Protein AF-A0ABD6LFD4-F1 (afdb_monomer_lite)

pLDDT: mean 86.95, std 10.44, range [48.09, 95.19]

Structure (mmCIF, N/CA/C/O backbone):
data_AF-A0ABD6LFD4-F1
#
_entry.id   AF-A0ABD6LFD4-F1
#
loop_
_atom_site.group_PDB
_atom_site.id
_atom_site.type_symbol
_atom_site.label_atom_id
_atom_site.label_alt_id
_atom_site.label_comp_id
_atom_site.label_asym_id
_atom_site.label_entity_id
_atom_site.label_seq_id
_atom_site.pdbx_PDB_ins_code
_atom_site.Cartn_x
_atom_site.Cartn_y
_atom_site.Cartn_z
_atom_site.occupancy
_atom_site.B_iso_or_equiv
_atom_site.auth_seq_id
_atom_site.auth_comp_id
_atom_site.auth_asym_id
_atom_site.auth_atom_id
_atom_site.pdbx_PDB_model_num
ATOM 1 N N . MET A 1 1 ? -22.759 21.302 17.173 1.00 56.22 1 MET A N 1
ATOM 2 C CA . MET A 1 1 ? -22.104 20.781 15.951 1.00 56.22 1 MET A CA 1
ATOM 3 C C . MET A 1 1 ? -21.602 19.371 16.224 1.00 56.22 1 MET A C 1
ATOM 5 O O . MET A 1 1 ? -20.694 19.215 17.032 1.00 56.22 1 MET A O 1
ATOM 9 N N . GLN A 1 2 ? -22.201 18.349 15.612 1.00 72.25 2 GLN A N 1
ATOM 10 C CA . GLN A 1 2 ? -21.647 16.991 15.643 1.00 72.25 2 GLN A CA 1
ATOM 11 C C . GLN A 1 2 ? -20.396 16.962 14.752 1.00 72.25 2 GLN A C 1
ATOM 13 O O . GLN A 1 2 ? -20.466 17.328 13.581 1.00 72.25 2 GLN A O 1
ATOM 18 N N . LYS A 1 3 ? -19.237 16.588 15.308 1.00 73.62 3 LYS A N 1
ATOM 19 C CA . LYS A 1 3 ? -18.004 16.416 14.528 1.00 73.62 3 LYS A CA 1
ATOM 20 C C . LYS A 1 3 ? -18.128 15.140 13.695 1.00 73.62 3 LYS A C 1
ATOM 22 O O . LYS A 1 3 ? -18.176 14.050 14.260 1.00 73.62 3 LYS A O 1
ATOM 27 N N . LEU A 1 4 ? -18.157 15.280 12.372 1.00 80.19 4 LEU A N 1
ATOM 28 C CA . LEU A 1 4 ? -18.006 14.157 11.450 1.00 80.19 4 LEU A CA 1
ATOM 29 C C . LEU A 1 4 ? -16.629 13.519 11.678 1.00 80.19 4 LEU A C 1
ATOM 31 O O . LEU A 1 4 ? -15.606 14.198 11.577 1.00 80.19 4 LEU A O 1
ATOM 35 N N . LYS A 1 5 ? -16.604 12.227 12.015 1.00 79.75 5 LYS A N 1
ATOM 36 C CA . LYS A 1 5 ? -15.370 11.436 12.044 1.00 79.75 5 LYS A CA 1
ATOM 37 C C . LYS A 1 5 ? -15.185 10.798 10.674 1.00 79.75 5 LYS A C 1
ATOM 39 O O . LYS A 1 5 ? -16.012 9.998 10.249 1.00 79.75 5 LYS A O 1
ATOM 44 N N . VAL A 1 6 ? -14.116 11.186 9.988 1.00 83.06 6 VAL A N 1
ATOM 45 C CA . VAL A 1 6 ? -13.713 10.591 8.712 1.00 83.06 6 VAL A CA 1
ATOM 46 C C . VAL A 1 6 ? -12.720 9.480 9.015 1.00 83.06 6 VAL A C 1
ATOM 48 O O . VAL A 1 6 ? -11.678 9.742 9.609 1.00 83.06 6 VAL A O 1
ATOM 51 N N . PHE A 1 7 ? -13.039 8.261 8.593 1.00 86.06 7 PHE A N 1
ATOM 52 C CA . PHE A 1 7 ? -12.161 7.101 8.713 1.00 86.06 7 PHE A CA 1
ATOM 53 C C . PHE A 1 7 ? -11.595 6.757 7.339 1.00 86.06 7 PHE A C 1
ATOM 55 O O . PHE A 1 7 ? -12.321 6.788 6.345 1.00 86.06 7 PHE A O 1
ATOM 62 N N . LYS A 1 8 ? -10.297 6.457 7.278 1.00 89.56 8 LYS A N 1
ATOM 63 C CA . LYS A 1 8 ? -9.614 6.090 6.035 1.00 89.56 8 LYS A CA 1
ATOM 64 C C . LYS A 1 8 ? -9.300 4.604 6.052 1.00 89.56 8 LYS A C 1
ATOM 66 O O . LYS A 1 8 ? -8.715 4.115 7.017 1.00 89.56 8 LYS A O 1
ATOM 71 N N . TYR A 1 9 ? -9.657 3.934 4.969 1.00 93.25 9 TYR A N 1
ATOM 72 C CA . TYR A 1 9 ? -9.371 2.527 4.729 1.00 93.25 9 TYR A CA 1
ATOM 73 C C . TYR A 1 9 ? -8.495 2.402 3.491 1.00 93.25 9 TYR A C 1
ATOM 75 O O . TYR A 1 9 ? -8.508 3.278 2.621 1.00 93.25 9 TYR A O 1
ATOM 83 N N . ILE A 1 10 ? -7.712 1.335 3.447 1.00 91.56 10 ILE A N 1
ATOM 84 C CA . ILE A 1 10 ? -6.939 0.939 2.281 1.00 91.56 10 ILE A CA 1
ATOM 85 C C . ILE A 1 10 ? -7.140 -0.553 2.045 1.00 91.56 10 ILE A C 1
ATOM 87 O O . ILE A 1 10 ? -7.075 -1.342 2.986 1.00 91.56 10 ILE A O 1
ATOM 91 N N . GLU A 1 11 ? -7.369 -0.927 0.792 1.00 90.94 11 GLU A N 1
ATOM 92 C CA . GLU A 1 11 ? -7.420 -2.328 0.397 1.00 90.94 11 GLU A CA 1
ATOM 93 C C . GLU A 1 11 ? -5.995 -2.896 0.325 1.00 90.94 11 GLU A C 1
ATOM 95 O O . GLU A 1 11 ? -5.130 -2.362 -0.377 1.00 90.94 11 GLU A O 1
ATOM 100 N N . ILE A 1 12 ? -5.750 -3.973 1.068 1.00 88.81 12 ILE A N 1
ATOM 101 C CA . ILE A 1 12 ? -4.500 -4.736 1.066 1.00 88.81 12 ILE A CA 1
ATOM 102 C C . ILE A 1 12 ? -4.877 -6.203 0.876 1.00 88.81 12 ILE A C 1
ATOM 104 O O . ILE A 1 12 ? -5.649 -6.745 1.662 1.00 88.81 12 ILE A O 1
ATOM 108 N N . ASP A 1 13 ? -4.360 -6.838 -0.178 1.00 87.12 13 ASP A N 1
ATOM 109 C CA . ASP A 1 13 ? -4.613 -8.252 -0.499 1.00 87.12 13 ASP A CA 1
ATOM 110 C C . ASP A 1 13 ? -6.113 -8.626 -0.532 1.00 87.12 13 ASP A C 1
ATOM 112 O O . ASP A 1 13 ? -6.521 -9.706 -0.104 1.00 87.12 13 ASP A O 1
ATOM 116 N N . GLY A 1 14 ? -6.950 -7.712 -1.040 1.00 89.38 14 GLY A N 1
ATOM 117 C CA . GLY A 1 14 ? -8.401 -7.889 -1.136 1.00 89.38 14 GLY A CA 1
ATOM 118 C C . GLY A 1 14 ? -9.163 -7.689 0.178 1.00 89.38 14 GLY A C 1
ATOM 119 O O . GLY A 1 14 ? -10.345 -8.024 0.247 1.00 89.38 14 GLY A O 1
ATOM 120 N N . GLN A 1 15 ? -8.512 -7.168 1.224 1.00 91.56 15 GLN A N 1
ATOM 121 C CA . GLN A 1 15 ? -9.145 -6.826 2.499 1.00 91.56 15 GLN A CA 1
ATOM 122 C C . GLN A 1 15 ? -9.042 -5.329 2.793 1.00 91.56 15 GLN A C 1
ATOM 124 O O . GLN A 1 15 ? -7.965 -4.741 2.712 1.00 91.56 15 GLN A O 1
ATOM 129 N N . ASP A 1 16 ? -10.158 -4.721 3.200 1.00 92.81 16 ASP A N 1
ATOM 130 C CA . ASP A 1 16 ? -10.186 -3.336 3.668 1.00 92.81 16 ASP A CA 1
ATOM 131 C C . ASP A 1 16 ? -9.587 -3.224 5.073 1.00 92.81 16 ASP A C 1
ATOM 133 O O . ASP A 1 16 ? -10.162 -3.686 6.062 1.00 92.81 16 ASP A O 1
ATOM 137 N N . VAL A 1 17 ? -8.442 -2.554 5.173 1.00 92.06 17 VAL A N 1
ATOM 138 C CA . VAL A 1 17 ? -7.729 -2.338 6.433 1.00 92.06 17 VAL A CA 1
ATOM 139 C C . VAL A 1 17 ? -7.819 -0.861 6.839 1.00 92.06 17 VAL A C 1
ATOM 141 O O . VAL A 1 17 ? -7.523 0.022 6.026 1.00 92.06 17 VAL A O 1
ATOM 144 N N . PRO A 1 18 ? -8.200 -0.537 8.091 1.00 93.50 18 PRO A N 1
ATOM 145 C CA . PRO A 1 18 ? -8.146 0.833 8.590 1.00 93.50 18 PRO A CA 1
ATOM 146 C C . PRO A 1 18 ? -6.714 1.375 8.553 1.00 93.50 18 PRO A C 1
ATOM 14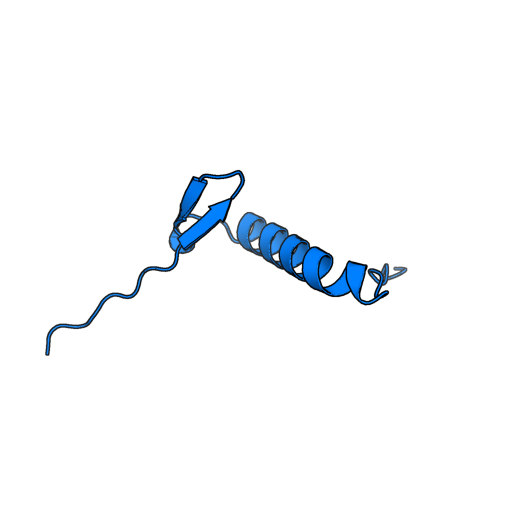8 O O . PRO A 1 18 ? -5.786 0.773 9.084 1.00 93.50 18 PRO A O 1
ATOM 151 N N . MET A 1 19 ? -6.506 2.577 8.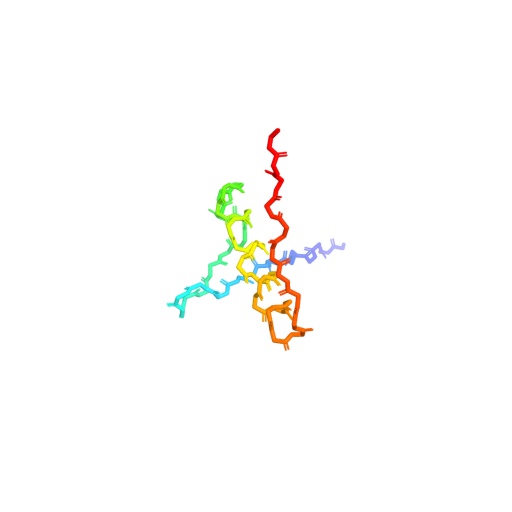017 1.00 90.25 19 MET A N 1
ATOM 152 C CA . MET A 1 19 ? -5.160 3.165 7.989 1.00 90.25 19 MET A CA 1
ATOM 153 C C . MET A 1 19 ? -4.586 3.426 9.391 1.00 90.25 19 MET A C 1
ATOM 155 O O . MET A 1 19 ? -3.369 3.480 9.566 1.00 90.25 19 MET A O 1
ATOM 159 N N . GLU A 1 20 ? -5.454 3.617 10.386 1.00 89.88 20 GLU A N 1
ATOM 160 C CA . GLU A 1 20 ? -5.067 3.848 11.780 1.00 89.88 20 GLU A CA 1
ATOM 161 C C . GLU A 1 20 ? -4.529 2.587 12.464 1.00 89.88 20 GLU A C 1
ATOM 163 O O . GLU A 1 20 ? -3.742 2.711 13.398 1.00 89.88 20 GLU A O 1
ATOM 168 N N . SER A 1 21 ? -4.894 1.390 11.988 1.00 91.00 21 SER A N 1
ATOM 169 C CA . SER A 1 21 ? -4.395 0.128 12.547 1.00 91.00 21 SER A CA 1
ATOM 170 C C . SER A 1 21 ? -3.028 -0.281 12.001 1.00 91.00 21 SER A C 1
ATOM 172 O O . SER A 1 21 ? -2.436 -1.225 12.511 1.00 91.00 21 SER A O 1
ATOM 174 N N . LEU A 1 22 ? -2.522 0.410 10.976 1.00 90.44 22 LEU A N 1
ATOM 175 C CA . LEU A 1 22 ? -1.225 0.122 10.370 1.00 90.44 22 LEU A CA 1
ATOM 176 C C . LEU A 1 22 ? -0.083 0.753 11.173 1.00 90.44 22 LEU A C 1
ATOM 178 O O . LEU A 1 22 ? -0.131 1.934 11.545 1.00 90.44 22 LEU A O 1
ATOM 182 N N . THR A 1 23 ? 0.991 -0.006 11.352 1.00 93.88 23 THR A N 1
ATOM 183 C CA . THR A 1 23 ? 2.268 0.491 11.869 1.00 93.88 23 THR A CA 1
ATOM 184 C C . THR A 1 23 ? 2.931 1.454 10.880 1.00 93.88 23 THR A C 1
ATOM 186 O O . THR A 1 23 ? 2.638 1.467 9.681 1.00 93.88 23 THR A O 1
ATOM 189 N N . ASP A 1 24 ? 3.871 2.266 11.362 1.00 92.44 24 ASP A N 1
ATOM 190 C CA . ASP A 1 24 ? 4.624 3.183 10.498 1.00 92.44 24 ASP A CA 1
ATOM 191 C C . ASP A 1 24 ? 5.453 2.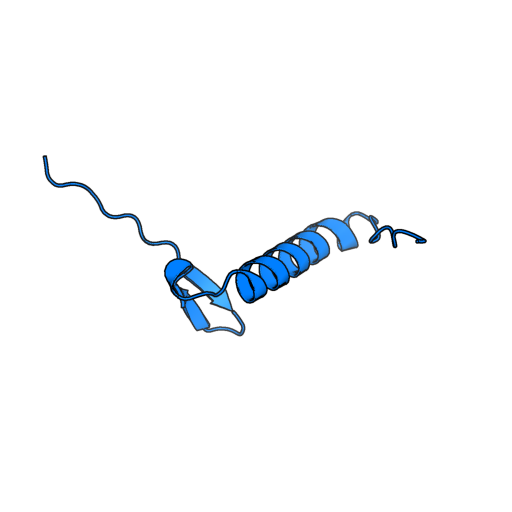444 9.440 1.00 92.44 24 ASP A C 1
ATOM 193 O O . ASP A 1 24 ? 5.627 2.932 8.320 1.00 92.44 24 ASP A O 1
ATOM 197 N N . GLU A 1 25 ? 5.929 1.240 9.763 1.00 92.00 25 GLU A N 1
ATOM 198 C CA . GLU A 1 25 ? 6.648 0.401 8.812 1.00 92.00 25 GLU A CA 1
ATOM 199 C C . GLU A 1 25 ? 5.727 -0.098 7.690 1.00 92.00 25 GLU A C 1
ATOM 201 O O . GLU A 1 25 ? 6.084 0.003 6.513 1.00 92.00 25 GLU A O 1
ATOM 206 N N . GLU A 1 26 ? 4.524 -0.569 8.021 1.00 90.38 26 GLU A N 1
ATOM 207 C CA . GLU A 1 26 ? 3.526 -0.997 7.033 1.00 90.38 26 GLU A CA 1
ATOM 208 C C . GLU A 1 26 ? 3.089 0.164 6.143 1.00 90.38 26 GLU A C 1
ATOM 210 O O . GLU A 1 26 ? 3.123 0.047 4.916 1.00 90.38 26 GLU A O 1
ATOM 215 N N . LYS A 1 27 ? 2.785 1.325 6.738 1.00 91.00 27 LYS A N 1
ATOM 216 C CA . LYS A 1 27 ? 2.462 2.551 5.990 1.00 91.00 27 LYS A CA 1
ATOM 217 C C . LYS A 1 27 ? 3.567 2.905 5.001 1.00 91.00 27 LYS A C 1
ATOM 219 O O . LYS A 1 27 ? 3.286 3.253 3.853 1.00 91.00 27 LYS A O 1
ATOM 224 N N . ARG A 1 28 ? 4.830 2.788 5.418 1.00 91.69 28 ARG A N 1
ATOM 225 C CA . ARG A 1 28 ? 5.986 3.060 4.560 1.00 91.69 28 ARG A CA 1
ATOM 226 C C . ARG A 1 28 ? 6.102 2.053 3.414 1.00 91.69 28 ARG A C 1
ATOM 228 O O . ARG A 1 28 ? 6.349 2.464 2.281 1.00 91.69 28 ARG A O 1
ATOM 235 N N . ARG A 1 29 ? 5.911 0.756 3.679 1.00 91.31 29 ARG A N 1
ATOM 236 C CA . ARG A 1 29 ? 5.921 -0.296 2.644 1.00 91.31 29 ARG A CA 1
ATOM 237 C C . ARG A 1 29 ? 4.822 -0.066 1.605 1.00 91.31 29 ARG A C 1
ATOM 239 O O . ARG A 1 29 ? 5.110 -0.095 0.411 1.00 91.31 29 ARG A O 1
ATOM 246 N N . ILE A 1 30 ? 3.608 0.244 2.055 1.00 91.62 30 ILE A N 1
ATOM 247 C CA . ILE A 1 30 ? 2.458 0.559 1.197 1.00 91.62 30 ILE A CA 1
ATOM 248 C C . ILE A 1 30 ? 2.739 1.791 0.340 1.00 91.62 30 ILE A C 1
ATOM 250 O O . ILE A 1 30 ? 2.559 1.746 -0.873 1.00 91.62 30 ILE A O 1
ATOM 254 N N . ALA A 1 31 ? 3.226 2.881 0.941 1.00 91.06 31 ALA A N 1
ATOM 255 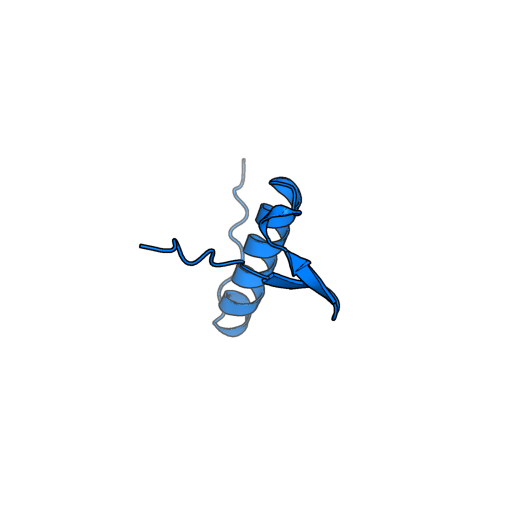C CA . ALA A 1 31 ? 3.546 4.102 0.205 1.00 91.06 31 ALA A CA 1
ATOM 256 C C . ALA A 1 31 ? 4.558 3.836 -0.920 1.00 91.06 31 ALA A C 1
ATOM 258 O O . ALA A 1 31 ? 4.397 4.328 -2.036 1.00 91.06 31 ALA A O 1
ATOM 259 N N . TYR A 1 32 ? 5.567 3.007 -0.649 1.00 91.88 32 TYR A N 1
ATOM 260 C CA . TYR A 1 32 ? 6.539 2.593 -1.653 1.00 91.88 32 TYR A CA 1
ATOM 261 C C . TYR A 1 32 ? 5.947 1.704 -2.750 1.00 91.88 32 TYR A C 1
ATOM 263 O O . TYR A 1 32 ? 6.297 1.887 -3.913 1.00 91.88 32 TYR A O 1
ATOM 271 N N . ALA A 1 33 ? 5.063 0.766 -2.408 1.00 90.88 33 ALA A N 1
ATOM 272 C CA . ALA A 1 33 ? 4.383 -0.073 -3.393 1.00 90.88 33 ALA A CA 1
ATOM 273 C C . ALA A 1 33 ? 3.473 0.760 -4.310 1.00 90.88 33 ALA A C 1
ATOM 275 O O . ALA A 1 33 ? 3.538 0.632 -5.530 1.00 90.88 33 ALA A O 1
ATOM 276 N N . LEU A 1 34 ? 2.688 1.678 -3.735 1.00 90.88 34 LEU A N 1
ATOM 277 C CA . LEU A 1 34 ? 1.840 2.604 -4.489 1.00 90.88 34 LEU A CA 1
ATOM 278 C C . LEU A 1 34 ? 2.668 3.489 -5.422 1.00 90.88 34 LEU A C 1
ATOM 280 O O . LEU A 1 34 ? 2.333 3.641 -6.596 1.00 90.88 34 LEU A O 1
ATOM 284 N N . GLN A 1 35 ? 3.771 4.046 -4.918 1.00 92.44 35 GLN A N 1
ATOM 285 C CA . GLN A 1 35 ? 4.662 4.866 -5.727 1.00 92.44 35 GLN A CA 1
ATOM 286 C C . GLN A 1 35 ? 5.256 4.067 -6.891 1.00 92.44 35 GLN A C 1
ATOM 288 O O . GLN A 1 35 ? 5.254 4.553 -8.017 1.00 92.44 35 GLN A O 1
ATOM 293 N N . ASP A 1 36 ? 5.728 2.845 -6.656 1.00 93.00 36 ASP A N 1
ATOM 294 C CA . ASP A 1 36 ? 6.262 2.001 -7.725 1.00 93.00 36 ASP A CA 1
ATOM 295 C C . ASP A 1 36 ? 5.209 1.659 -8.774 1.00 93.00 36 ASP A C 1
ATOM 297 O O . ASP A 1 36 ? 5.479 1.794 -9.965 1.00 93.00 36 ASP A O 1
ATOM 301 N N . ASN A 1 37 ? 4.006 1.275 -8.349 1.00 91.81 37 ASN A N 1
ATOM 302 C CA . ASN A 1 37 ? 2.919 0.928 -9.263 1.00 91.81 37 ASN A CA 1
ATOM 303 C C . ASN A 1 37 ? 2.536 2.102 -10.174 1.00 91.81 37 ASN A C 1
ATOM 305 O O . ASN A 1 37 ? 2.187 1.890 -11.332 1.00 91.81 37 ASN A O 1
ATOM 309 N N . LEU A 1 38 ? 2.651 3.339 -9.680 1.00 93.75 38 LEU A N 1
ATOM 310 C CA . LEU A 1 38 ? 2.432 4.547 -10.476 1.00 93.75 38 LEU A CA 1
ATOM 311 C C . LEU A 1 38 ? 3.627 4.891 -11.376 1.00 93.75 38 LEU A C 1
ATOM 313 O O . LEU A 1 38 ? 3.446 5.340 -12.504 1.00 93.75 38 LEU A O 1
ATOM 317 N N . MET A 1 39 ? 4.852 4.726 -10.878 1.00 95.19 39 MET A N 1
ATOM 318 C CA . MET A 1 39 ? 6.062 5.228 -11.537 1.00 95.19 39 MET A CA 1
ATOM 319 C C . MET A 1 39 ? 6.652 4.249 -12.560 1.00 95.19 39 MET A C 1
ATOM 321 O O . MET A 1 39 ? 7.184 4.684 -13.582 1.00 95.19 39 MET A O 1
ATOM 325 N N . LEU A 1 40 ? 6.553 2.938 -12.319 1.00 93.19 40 LEU A N 1
ATOM 326 C CA . LEU A 1 40 ? 7.117 1.909 -13.200 1.00 93.19 40 LEU A CA 1
ATOM 327 C C . LEU A 1 40 ? 6.520 1.937 -14.620 1.00 93.19 40 LEU A C 1
ATOM 329 O O . LEU A 1 40 ? 7.309 1.903 -15.568 1.00 93.19 40 LEU A O 1
ATOM 333 N N . PRO A 1 41 ? 5.188 2.050 -14.818 1.00 94.69 41 PRO A N 1
ATOM 334 C CA . PRO A 1 41 ? 4.602 2.128 -16.160 1.00 94.69 41 PRO A CA 1
ATOM 335 C C . PRO A 1 41 ? 4.999 3.400 -16.916 1.00 94.69 41 PRO A C 1
ATOM 337 O O . PRO A 1 41 ? 5.054 3.404 -18.141 1.00 94.69 41 PRO A O 1
ATOM 340 N N . LEU A 1 42 ? 5.324 4.471 -16.187 1.00 95.12 42 LEU A N 1
ATOM 341 C CA . LEU A 1 42 ? 5.795 5.740 -16.742 1.00 95.12 42 LEU A CA 1
ATOM 342 C C . LEU A 1 42 ? 7.291 5.712 -17.121 1.00 95.12 42 LEU A C 1
ATOM 344 O O . LEU A 1 42 ? 7.843 6.728 -17.534 1.00 95.12 42 LEU A O 1
ATOM 348 N N . GLY A 1 43 ? 7.965 4.566 -16.970 1.00 94.75 43 GLY A N 1
ATOM 349 C CA . GLY A 1 43 ? 9.376 4.385 -17.321 1.00 94.75 43 GLY A CA 1
ATOM 350 C C . GLY A 1 43 ? 10.364 4.832 -16.240 1.00 94.75 43 GLY A C 1
ATOM 351 O O . GLY A 1 43 ? 11.576 4.701 -16.426 1.00 94.75 43 GLY A O 1
ATOM 352 N N . PHE A 1 44 ? 9.883 5.311 -15.090 1.00 92.69 44 PHE A N 1
ATOM 353 C CA . PHE A 1 44 ? 10.749 5.675 -13.974 1.00 92.69 44 PHE A CA 1
ATOM 354 C C . PHE A 1 44 ? 11.226 4.426 -13.225 1.00 92.69 44 PHE A C 1
ATOM 356 O O . PHE A 1 44 ? 10.505 3.444 -13.044 1.00 92.69 44 PHE A O 1
ATOM 363 N N . ARG A 1 45 ? 12.476 4.466 -12.754 1.00 87.56 45 ARG A N 1
ATOM 364 C CA . ARG A 1 45 ? 13.099 3.397 -11.964 1.00 87.56 45 ARG A CA 1
ATOM 365 C C . ARG A 1 45 ? 13.532 3.942 -10.612 1.00 87.56 45 ARG A C 1
ATOM 367 O O . ARG A 1 45 ? 13.937 5.099 -10.499 1.00 87.56 45 ARG A O 1
ATOM 374 N N . ARG A 1 46 ? 13.508 3.089 -9.585 1.00 87.69 46 ARG A N 1
ATOM 375 C CA . ARG A 1 46 ? 14.061 3.446 -8.276 1.00 87.69 46 ARG A CA 1
ATOM 376 C C . ARG A 1 46 ? 15.543 3.769 -8.417 1.00 87.69 46 ARG A C 1
ATOM 378 O O . ARG A 1 46 ? 16.341 2.922 -8.818 1.00 87.69 46 ARG A O 1
ATOM 385 N N . LYS A 1 47 ? 15.927 4.976 -8.012 1.00 84.81 47 LYS A N 1
ATOM 386 C CA . LYS A 1 47 ? 17.335 5.328 -7.856 1.00 84.81 47 LYS A CA 1
ATOM 387 C C . LYS A 1 47 ? 17.855 4.649 -6.590 1.00 84.81 47 LYS A C 1
ATOM 389 O O . LYS A 1 47 ? 17.487 5.041 -5.483 1.00 84.81 47 LYS A O 1
ATOM 394 N N . ARG A 1 48 ? 18.710 3.632 -6.734 1.00 77.38 48 ARG A N 1
ATOM 395 C CA . ARG A 1 48 ? 19.509 3.150 -5.600 1.00 77.38 48 ARG A CA 1
ATOM 396 C C . ARG A 1 48 ? 20.425 4.299 -5.179 1.00 77.38 48 ARG A C 1
ATOM 398 O O . ARG A 1 48 ? 21.189 4.798 -6.001 1.00 77.38 48 ARG A O 1
ATOM 405 N N . LYS A 1 49 ? 20.328 4.751 -3.926 1.00 65.00 49 LYS A N 1
ATOM 406 C CA . LYS A 1 49 ? 21.398 5.565 -3.343 1.00 65.00 49 LYS A CA 1
ATOM 407 C C . LYS A 1 49 ? 22.597 4.632 -3.196 1.00 65.00 49 LYS A C 1
ATOM 409 O O . LYS A 1 49 ? 22.544 3.707 -2.393 1.00 65.00 49 LYS A O 1
ATOM 414 N N . THR A 1 50 ? 23.619 4.813 -4.023 1.00 54.97 50 THR A N 1
ATOM 415 C CA . THR A 1 50 ? 24.959 4.329 -3.690 1.00 54.97 50 THR A CA 1
ATOM 416 C C . THR A 1 50 ? 25.390 5.066 -2.427 1.00 54.97 50 THR A C 1
ATOM 418 O O . THR A 1 50 ? 25.225 6.288 -2.361 1.00 54.97 50 THR A O 1
ATOM 421 N N . ALA A 1 51 ? 25.788 4.292 -1.417 1.00 48.09 51 ALA A N 1
ATOM 422 C CA . ALA A 1 51 ? 26.313 4.786 -0.14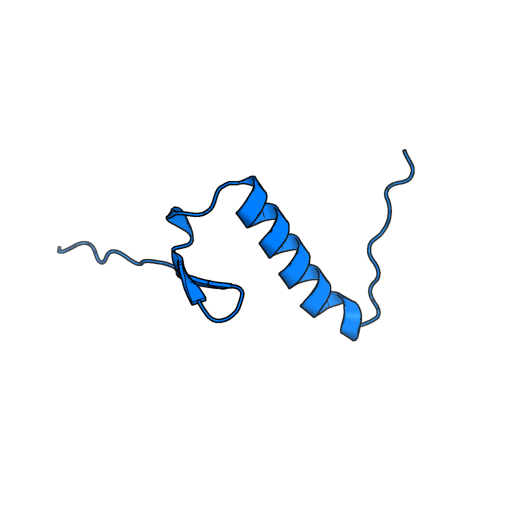9 1.00 48.09 51 ALA A CA 1
ATOM 423 C C . ALA A 1 51 ? 27.599 5.592 -0.359 1.00 48.09 51 ALA A C 1
ATOM 425 O O . ALA A 1 51 ? 28.318 5.282 -1.339 1.00 48.09 51 ALA A O 1
#

Foldseek 3Di:
DDDDDDWDWDQDPNDTDTPVPDDPVRVVVVVVVVVCVVVVVVVDDDDDPDD

Secon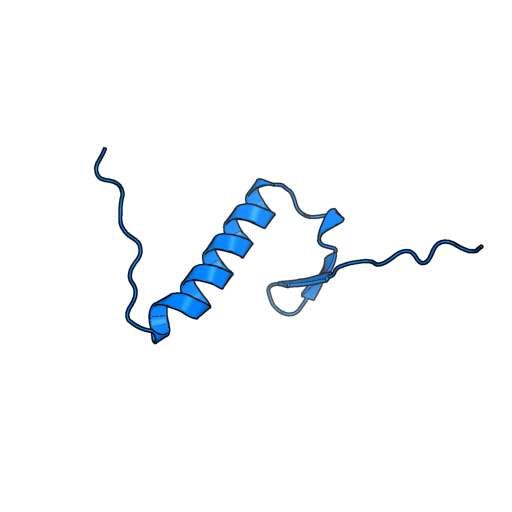dary structure (DSSP, 8-state):
--------EEEETTEEEEGGGS-HHHHHHHHHHHHHHHHTTTT--------

Organism: NCBI:txid1531

Radius of gyration: 15.5 Å; chains: 1; bounding box: 48×29×33 Å

Sequence (51 aa):
MQKLKVFKYIEIDGQDVPMESLTDEEKRRIAYALQDNLMLPLGFRRKRKTA